Protein AF-A0A0L0HBD4-F1 (afdb_monomer_lite)

pLDDT: mean 85.13, std 13.77, range [54.31, 97.75]

Structure (mmCIF, N/CA/C/O backbone):
data_AF-A0A0L0HBD4-F1
#
_entry.id   AF-A0A0L0HBD4-F1
#
loop_
_atom_site.group_PDB
_atom_site.id
_atom_site.type_symbol
_atom_site.label_atom_id
_atom_site.label_alt_id
_atom_site.label_comp_id
_atom_site.label_asym_id
_atom_site.label_entity_id
_atom_site.label_seq_id
_atom_site.pdbx_PDB_ins_code
_atom_site.Cartn_x
_atom_site.Cartn_y
_atom_site.Cartn_z
_atom_site.occupancy
_atom_site.B_iso_or_equiv
_atom_site.auth_seq_id
_atom_site.auth_comp_id
_atom_site.auth_asym_id
_atom_site.auth_atom_id
_atom_site.pdbx_PDB_model_num
ATOM 1 N N . MET A 1 1 ? -0.817 7.666 -46.338 1.00 54.31 1 MET A N 1
ATOM 2 C CA . MET A 1 1 ? -0.264 6.473 -45.646 1.00 54.31 1 MET A CA 1
ATOM 3 C C . MET A 1 1 ? 1.110 6.688 -44.983 1.00 54.31 1 MET A C 1
ATOM 5 O O . MET A 1 1 ? 1.369 6.034 -43.982 1.00 54.31 1 MET A O 1
ATOM 9 N N . GLY A 1 2 ? 1.997 7.573 -45.473 1.00 57.53 2 GLY A N 1
ATOM 10 C CA . GLY A 1 2 ? 3.357 7.739 -44.909 1.00 57.53 2 GLY A CA 1
ATOM 11 C C . GLY A 1 2 ? 3.456 8.495 -43.572 1.00 57.53 2 GLY A C 1
ATOM 12 O O . GLY A 1 2 ? 4.229 8.100 -42.705 1.00 57.53 2 GLY A O 1
ATOM 13 N N . PHE A 1 3 ? 2.635 9.530 -43.365 1.00 56.84 3 PHE A N 1
ATOM 14 C CA . PHE A 1 3 ? 2.716 10.406 -42.182 1.00 56.84 3 PHE A CA 1
ATOM 15 C C . PHE A 1 3 ? 2.298 9.714 -40.870 1.00 56.84 3 PHE A C 1
ATOM 17 O O . PHE A 1 3 ? 2.922 9.898 -39.831 1.00 56.84 3 PHE A O 1
ATOM 24 N N . VAL A 1 4 ? 1.290 8.835 -40.930 1.00 59.00 4 VAL A N 1
ATOM 25 C CA . VAL A 1 4 ? 0.818 8.063 -39.767 1.00 59.00 4 VAL A CA 1
ATOM 26 C C . VAL A 1 4 ? 1.882 7.060 -39.310 1.00 59.00 4 VAL A C 1
ATOM 28 O O . VAL A 1 4 ? 2.180 6.984 -38.124 1.00 59.00 4 VAL A O 1
ATOM 31 N N . ARG A 1 5 ? 2.549 6.350 -40.235 1.00 56.44 5 ARG A N 1
ATOM 32 C CA . ARG A 1 5 ? 3.666 5.445 -39.887 1.00 56.44 5 ARG A CA 1
ATOM 33 C C . ARG A 1 5 ? 4.861 6.181 -39.269 1.00 56.44 5 ARG A C 1
ATOM 35 O O . ARG A 1 5 ? 5.558 5.588 -38.449 1.00 56.44 5 ARG A O 1
ATOM 42 N N . ALA A 1 6 ? 5.095 7.439 -39.647 1.00 60.75 6 ALA A N 1
ATOM 43 C CA . ALA A 1 6 ? 6.183 8.257 -39.109 1.00 60.75 6 ALA A CA 1
ATOM 44 C C . ALA A 1 6 ? 5.936 8.717 -37.659 1.00 60.75 6 ALA A C 1
ATOM 46 O O . ALA A 1 6 ? 6.894 8.831 -36.904 1.00 60.75 6 ALA A O 1
ATOM 47 N N . LEU A 1 7 ? 4.676 8.913 -37.255 1.00 60.81 7 LEU A N 1
ATOM 48 C CA . LEU A 1 7 ? 4.293 9.227 -35.869 1.00 60.81 7 LEU A CA 1
ATOM 49 C C . LEU A 1 7 ? 4.128 7.970 -34.998 1.00 60.81 7 LEU A C 1
ATOM 51 O O . LEU A 1 7 ? 4.468 7.980 -33.817 1.00 60.81 7 LEU A O 1
ATOM 55 N N . VAL A 1 8 ? 3.651 6.868 -35.582 1.00 61.50 8 VAL A N 1
ATOM 56 C CA . VAL A 1 8 ? 3.407 5.604 -34.865 1.00 61.50 8 VAL A CA 1
ATOM 57 C C . VAL A 1 8 ? 4.708 4.883 -34.509 1.00 61.50 8 VAL A C 1
ATOM 59 O O . VAL A 1 8 ? 4.825 4.370 -33.403 1.00 61.50 8 VAL A O 1
ATOM 62 N N . ARG A 1 9 ? 5.722 4.890 -35.382 1.00 61.34 9 ARG A N 1
ATOM 63 C CA . ARG A 1 9 ? 7.028 4.259 -35.105 1.00 61.34 9 ARG A CA 1
ATOM 64 C C . ARG A 1 9 ? 7.726 4.763 -33.830 1.00 61.34 9 ARG A C 1
ATOM 66 O O . ARG A 1 9 ? 8.159 3.924 -33.045 1.00 61.34 9 ARG A O 1
ATOM 73 N N . PRO A 1 10 ? 7.859 6.080 -33.585 1.00 63.53 10 PRO A N 1
ATOM 74 C CA . PRO A 1 10 ? 8.439 6.570 -32.338 1.00 63.53 10 PRO A CA 1
ATOM 75 C C . PRO A 1 10 ? 7.584 6.209 -31.118 1.00 63.53 10 PRO A C 1
ATOM 77 O O . PRO A 1 10 ? 8.141 5.836 -30.090 1.00 63.53 10 PRO A O 1
ATOM 80 N N . ALA A 1 11 ? 6.252 6.236 -31.234 1.00 61.44 11 ALA A N 1
ATOM 81 C CA . ALA A 1 11 ? 5.365 5.809 -30.153 1.00 61.44 11 ALA A CA 1
ATOM 82 C C . ALA A 1 11 ? 5.526 4.311 -29.835 1.00 61.44 11 ALA A C 1
ATOM 84 O O . ALA A 1 11 ? 5.736 3.951 -28.680 1.00 61.44 11 ALA A O 1
ATOM 85 N N . GLU A 1 12 ? 5.523 3.433 -30.841 1.00 62.62 12 GLU A N 1
ATOM 86 C CA . GLU A 1 12 ? 5.769 1.995 -30.664 1.00 62.62 12 GLU A CA 1
ATOM 87 C C . GLU A 1 12 ? 7.153 1.713 -30.066 1.00 62.62 12 GLU A C 1
ATOM 89 O O . GLU A 1 12 ? 7.278 0.859 -29.186 1.00 62.62 12 GLU A O 1
ATOM 94 N N . ASN A 1 13 ? 8.179 2.455 -30.490 1.00 65.38 13 ASN A N 1
ATOM 95 C CA . ASN A 1 13 ? 9.544 2.306 -29.985 1.00 65.38 13 ASN A CA 1
ATOM 96 C C . ASN A 1 13 ? 9.710 2.757 -28.527 1.00 65.38 13 ASN A C 1
ATOM 98 O O . ASN A 1 13 ? 10.659 2.326 -27.883 1.00 65.38 13 ASN A O 1
ATOM 102 N N . VAL A 1 14 ? 8.813 3.588 -27.992 1.00 67.81 14 VAL A N 1
ATOM 103 C CA . VAL A 1 14 ? 8.832 4.018 -26.581 1.00 67.81 14 VAL A CA 1
ATOM 104 C C . VAL A 1 14 ? 7.883 3.178 -25.722 1.00 67.81 14 VAL A C 1
ATOM 106 O O . VAL A 1 14 ? 8.203 2.844 -24.579 1.00 67.81 14 VAL A O 1
ATOM 109 N N . ILE A 1 15 ? 6.729 2.788 -26.268 1.00 71.69 15 ILE A N 1
ATOM 110 C CA . ILE A 1 15 ? 5.711 2.003 -25.560 1.00 71.69 15 ILE A CA 1
ATOM 111 C C . ILE A 1 15 ? 6.193 0.567 -25.343 1.00 71.69 15 ILE A C 1
ATOM 113 O O . ILE A 1 15 ? 6.142 0.074 -24.215 1.00 71.69 15 ILE A O 1
ATOM 117 N N . ARG A 1 16 ? 6.740 -0.089 -26.377 1.00 76.75 16 ARG A N 1
ATOM 118 C CA . ARG A 1 16 ? 7.164 -1.497 -26.281 1.00 76.75 16 ARG A CA 1
ATOM 119 C C . ARG A 1 16 ? 8.232 -1.729 -25.203 1.00 76.75 16 ARG A C 1
ATOM 121 O O . ARG A 1 16 ? 8.043 -2.642 -24.400 1.00 76.75 16 ARG A O 1
ATOM 128 N N . PRO A 1 17 ? 9.310 -0.925 -25.087 1.00 81.31 17 PRO A N 1
ATOM 129 C CA . PRO A 1 17 ? 10.281 -1.106 -24.008 1.00 81.31 17 PRO A CA 1
ATOM 130 C C . PRO A 1 17 ? 9.673 -0.926 -22.617 1.00 81.31 17 PRO A C 1
ATOM 132 O O . PRO A 1 17 ? 10.027 -1.660 -21.697 1.00 81.31 17 PRO A O 1
ATOM 135 N N . ARG A 1 18 ? 8.732 0.013 -22.454 1.00 82.25 18 ARG A N 1
ATOM 136 C CA . ARG A 1 18 ? 8.058 0.252 -21.173 1.00 82.25 18 ARG A CA 1
ATOM 137 C C . ARG A 1 18 ? 7.157 -0.917 -20.777 1.00 82.25 18 ARG A C 1
ATOM 139 O O . ARG A 1 18 ? 7.157 -1.318 -19.614 1.00 82.25 18 ARG A O 1
ATOM 146 N N . GLU A 1 19 ? 6.421 -1.486 -21.727 1.00 85.75 19 GLU A N 1
ATOM 147 C CA . GLU A 1 19 ? 5.600 -2.679 -21.500 1.00 85.75 19 GLU A CA 1
ATOM 148 C C . GLU A 1 19 ? 6.456 -3.897 -21.147 1.00 85.75 19 GLU A C 1
ATOM 150 O O . GLU A 1 19 ? 6.136 -4.621 -20.204 1.00 85.75 19 GLU A O 1
ATOM 155 N N . VAL A 1 20 ? 7.569 -4.097 -21.856 1.00 87.94 20 VAL A N 1
ATOM 156 C CA . VAL A 1 20 ? 8.524 -5.175 -21.569 1.00 87.94 20 VAL A CA 1
ATOM 157 C C . VAL A 1 20 ? 9.139 -4.992 -20.180 1.00 87.94 20 VAL A C 1
ATOM 159 O O . VAL A 1 20 ? 9.147 -5.936 -19.393 1.00 87.94 20 VAL A O 1
ATOM 162 N N . ALA A 1 21 ? 9.575 -3.779 -19.830 1.00 87.00 21 ALA A N 1
ATOM 163 C CA . ALA A 1 21 ? 10.116 -3.478 -18.506 1.00 87.00 21 ALA A CA 1
ATOM 164 C C . ALA A 1 21 ? 9.087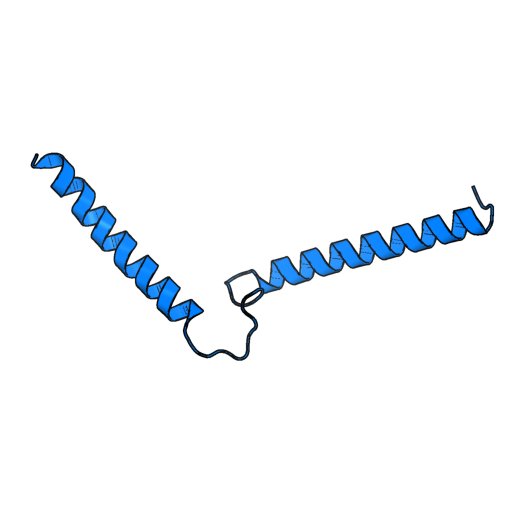 -3.720 -17.390 1.00 87.00 21 ALA A C 1
ATOM 166 O O . ALA A 1 21 ? 9.424 -4.308 -16.363 1.00 87.00 21 ALA A O 1
ATOM 167 N N . SER A 1 22 ? 7.826 -3.329 -17.605 1.00 88.12 22 SER A N 1
ATOM 168 C CA . SER A 1 22 ? 6.728 -3.596 -16.668 1.00 88.12 22 SER A CA 1
ATOM 169 C C . SER A 1 22 ? 6.501 -5.099 -16.483 1.00 88.12 22 SER A C 1
ATOM 171 O O . SER A 1 22 ? 6.454 -5.587 -15.354 1.00 88.12 22 SER A O 1
ATOM 173 N N . ARG A 1 23 ? 6.446 -5.868 -17.580 1.00 88.62 23 ARG A N 1
ATOM 174 C CA . ARG A 1 23 ? 6.301 -7.332 -17.524 1.00 88.62 23 ARG A CA 1
ATOM 175 C C . ARG A 1 23 ? 7.441 -7.979 -16.743 1.00 88.62 23 ARG A C 1
ATOM 177 O O . ARG A 1 23 ? 7.173 -8.761 -15.837 1.00 88.62 23 ARG A O 1
ATOM 184 N N . ILE A 1 24 ? 8.688 -7.606 -17.034 1.00 90.06 24 ILE A N 1
ATOM 185 C CA . ILE A 1 24 ? 9.867 -8.114 -16.318 1.00 90.06 24 ILE A CA 1
ATOM 186 C C . ILE A 1 24 ? 9.780 -7.767 -14.829 1.00 90.06 24 ILE A C 1
ATOM 188 O O . ILE A 1 24 ? 10.017 -8.626 -13.980 1.00 90.06 24 ILE A O 1
ATOM 192 N N . PHE A 1 25 ? 9.408 -6.529 -14.495 1.00 92.00 25 PHE A N 1
ATOM 193 C CA . PHE A 1 25 ? 9.284 -6.086 -13.110 1.00 92.00 25 PHE A CA 1
ATOM 194 C C . PHE A 1 25 ? 8.278 -6.927 -12.315 1.00 92.00 25 PHE A C 1
ATOM 196 O O . PHE A 1 25 ? 8.606 -7.376 -11.212 1.00 92.00 25 PHE A O 1
ATOM 203 N N . TRP A 1 26 ? 7.090 -7.172 -12.874 1.00 91.38 26 TRP A N 1
ATOM 204 C CA . TRP A 1 26 ? 6.016 -7.911 -12.205 1.00 91.38 26 TRP A CA 1
ATOM 205 C C . TRP A 1 26 ? 6.232 -9.428 -12.190 1.00 91.38 26 TRP A C 1
ATOM 207 O O . TRP A 1 26 ? 5.862 -10.079 -11.217 1.00 91.38 26 TRP A O 1
ATOM 217 N N . GLN A 1 27 ? 6.869 -9.990 -13.220 1.00 91.31 27 GLN A N 1
ATOM 218 C CA . GLN A 1 27 ? 7.137 -11.431 -13.318 1.00 91.31 27 GLN A CA 1
ATOM 219 C C . GLN A 1 27 ? 8.394 -11.871 -12.563 1.00 91.31 27 GLN A C 1
ATOM 221 O O . GLN A 1 27 ? 8.544 -13.055 -12.265 1.00 91.31 27 GLN A O 1
ATOM 226 N N . LYS A 1 28 ? 9.307 -10.946 -12.235 1.00 90.94 28 LYS A N 1
ATOM 227 C CA . LYS A 1 28 ? 10.516 -11.275 -11.472 1.00 90.94 28 LYS A CA 1
ATOM 228 C C . LYS A 1 28 ? 10.132 -11.937 -10.134 1.00 90.94 28 LYS A C 1
ATOM 230 O O . LYS A 1 28 ? 9.268 -11.399 -9.434 1.00 90.94 28 LYS A O 1
ATOM 235 N N . PRO A 1 29 ? 10.780 -13.038 -9.725 1.00 92.88 29 PRO A N 1
ATOM 236 C CA . PRO A 1 29 ? 10.577 -13.608 -8.398 1.00 92.88 29 PRO A CA 1
ATOM 237 C C . PRO A 1 29 ? 10.886 -12.568 -7.316 1.00 92.88 29 PRO A C 1
ATOM 239 O O . PRO A 1 29 ? 11.917 -11.895 -7.364 1.00 92.88 29 PRO A O 1
ATOM 242 N N . SER A 1 30 ? 9.975 -12.404 -6.363 1.00 90.94 30 SER A N 1
ATOM 243 C CA . SER A 1 30 ? 10.135 -11.497 -5.229 1.00 90.94 30 SER A CA 1
ATOM 244 C C . SER A 1 30 ? 9.414 -12.072 -4.019 1.00 90.94 30 SER A C 1
ATOM 246 O O . SER A 1 30 ? 8.373 -12.705 -4.165 1.00 90.94 30 SER A O 1
ATOM 248 N N . HIS A 1 31 ? 9.957 -11.818 -2.833 1.00 93.62 31 HIS A N 1
ATOM 249 C CA . HIS A 1 31 ? 9.289 -12.092 -1.560 1.00 93.62 31 HIS A CA 1
ATOM 250 C C . HIS A 1 31 ? 8.245 -11.016 -1.211 1.00 93.62 31 HIS A C 1
ATOM 252 O O . HIS A 1 31 ? 7.496 -11.170 -0.252 1.00 93.62 31 HIS A O 1
ATOM 258 N N . ILE A 1 32 ? 8.203 -9.915 -1.972 1.00 91.81 32 ILE A N 1
ATOM 259 C CA . ILE A 1 32 ? 7.279 -8.801 -1.761 1.00 91.81 32 ILE A CA 1
ATOM 260 C C . ILE A 1 32 ? 5.937 -9.116 -2.445 1.00 91.81 32 ILE A C 1
ATOM 262 O O . ILE A 1 32 ? 5.928 -9.339 -3.663 1.00 91.81 32 ILE A O 1
ATOM 266 N N . PRO A 1 33 ? 4.810 -9.085 -1.711 1.00 91.94 33 PRO A N 1
ATOM 267 C CA . PRO A 1 33 ? 3.477 -9.273 -2.273 1.00 91.94 33 PRO A CA 1
ATOM 268 C C . PRO A 1 33 ? 3.143 -8.257 -3.368 1.00 91.94 33 PRO A C 1
ATOM 270 O O . PRO A 1 33 ? 3.496 -7.081 -3.275 1.00 91.94 33 PRO A O 1
ATOM 273 N N . THR A 1 34 ? 2.394 -8.695 -4.382 1.00 92.06 34 THR A N 1
ATOM 274 C CA . THR A 1 34 ? 2.050 -7.895 -5.570 1.00 92.06 34 THR A CA 1
ATOM 275 C C . THR A 1 34 ? 1.442 -6.532 -5.227 1.00 92.06 34 THR A C 1
ATOM 277 O O . THR A 1 34 ? 1.789 -5.541 -5.857 1.00 92.06 34 THR A O 1
ATOM 280 N N . TYR A 1 35 ? 0.590 -6.456 -4.204 1.00 89.50 35 TYR A N 1
ATOM 281 C CA . TYR A 1 35 ? -0.163 -5.247 -3.850 1.00 89.50 35 TYR A CA 1
ATOM 282 C C . TYR A 1 35 ? 0.653 -4.159 -3.122 1.00 89.50 35 TYR A C 1
ATOM 284 O O . TYR A 1 35 ? 0.131 -3.071 -2.910 1.00 89.50 35 TYR A O 1
ATOM 292 N N . ILE A 1 36 ? 1.909 -4.424 -2.736 1.00 94.56 36 ILE A N 1
ATOM 293 C CA . ILE A 1 36 ? 2.828 -3.412 -2.166 1.00 94.56 36 ILE A CA 1
ATOM 294 C C . ILE A 1 36 ? 4.139 -3.285 -2.945 1.00 94.56 36 ILE A C 1
ATOM 296 O O . ILE A 1 36 ? 5.071 -2.606 -2.513 1.00 94.56 36 ILE A O 1
ATOM 300 N N . ARG A 1 37 ? 4.246 -3.984 -4.074 1.00 92.06 37 ARG A N 1
ATOM 301 C CA . ARG A 1 37 ? 5.505 -4.148 -4.796 1.00 92.06 37 ARG A CA 1
ATOM 302 C C . ARG A 1 37 ? 5.862 -2.938 -5.649 1.00 92.06 37 ARG A C 1
ATOM 304 O O . ARG A 1 37 ? 7.049 -2.678 -5.845 1.00 92.06 37 ARG A O 1
ATOM 311 N N . GLY A 1 38 ? 4.873 -2.234 -6.193 1.00 90.56 38 GLY A N 1
ATOM 312 C CA . GLY A 1 38 ? 5.097 -1.059 -7.019 1.00 90.56 38 GLY A CA 1
ATOM 313 C C . GLY A 1 38 ? 5.695 0.099 -6.227 1.00 90.56 38 GLY A C 1
ATOM 314 O O . GLY A 1 38 ? 5.635 0.176 -4.996 1.00 90.56 38 GLY A O 1
ATOM 315 N N . LYS A 1 39 ? 6.306 1.035 -6.954 1.00 88.88 39 LYS A N 1
ATOM 316 C CA . LYS A 1 39 ? 6.895 2.227 -6.346 1.00 88.88 39 LYS A CA 1
ATOM 317 C C . LYS A 1 39 ? 5.782 3.084 -5.735 1.00 88.88 39 LYS A C 1
ATOM 319 O O . LYS A 1 39 ? 5.019 3.705 -6.463 1.00 88.88 39 LYS A O 1
ATOM 324 N N . GLY A 1 40 ? 5.749 3.151 -4.408 1.00 91.12 40 GLY A N 1
ATOM 325 C CA . GLY A 1 40 ? 4.760 3.925 -3.653 1.00 91.12 40 GLY A CA 1
ATOM 326 C C . GLY A 1 40 ? 3.553 3.115 -3.174 1.00 91.12 40 GLY A C 1
ATOM 327 O O . GLY A 1 40 ? 2.840 3.597 -2.299 1.00 91.12 40 GLY A O 1
ATOM 328 N N . ASP A 1 41 ? 3.364 1.880 -3.646 1.00 93.44 41 ASP A N 1
ATOM 329 C CA . ASP A 1 41 ? 2.233 1.036 -3.235 1.00 93.44 41 ASP A CA 1
ATOM 330 C C . ASP A 1 41 ? 2.278 0.735 -1.733 1.00 93.44 41 ASP A C 1
ATOM 332 O O . ASP A 1 41 ? 1.257 0.792 -1.059 1.00 93.44 41 ASP A O 1
ATOM 336 N N . ALA A 1 42 ? 3.470 0.496 -1.178 1.00 93.50 42 ALA A N 1
ATOM 337 C CA . ALA A 1 42 ? 3.646 0.287 0.258 1.00 93.50 42 ALA A CA 1
ATOM 338 C C . ALA A 1 42 ? 3.201 1.500 1.099 1.00 93.50 42 ALA A C 1
ATOM 340 O O . ALA A 1 42 ? 2.613 1.327 2.166 1.00 93.50 42 ALA A O 1
ATOM 341 N N . LEU A 1 43 ? 3.449 2.724 0.613 1.00 95.62 43 LEU A N 1
ATOM 342 C CA . LEU A 1 43 ? 3.004 3.946 1.286 1.00 95.62 43 LEU A CA 1
ATOM 343 C C . LEU A 1 43 ? 1.479 4.063 1.225 1.00 95.62 43 LEU A C 1
ATOM 345 O O . LEU A 1 43 ? 0.847 4.303 2.250 1.00 95.62 43 LEU A O 1
ATOM 349 N N . TRP A 1 44 ? 0.890 3.848 0.048 1.00 96.25 44 TRP A N 1
ATOM 350 C CA . TRP A 1 44 ? -0.564 3.865 -0.115 1.00 96.25 44 TRP A CA 1
ATOM 351 C C . TRP A 1 44 ? -1.248 2.805 0.738 1.00 96.25 44 TRP A C 1
ATOM 353 O O . TRP A 1 44 ? -2.215 3.113 1.426 1.00 96.25 44 TRP A O 1
ATOM 363 N N . TYR A 1 45 ? -0.698 1.595 0.773 1.00 96.12 45 TYR A N 1
ATOM 364 C CA . TYR A 1 45 ? -1.179 0.524 1.631 1.00 96.12 45 TYR A CA 1
ATOM 365 C C . TYR A 1 45 ? -1.165 0.938 3.107 1.00 96.12 45 TYR A C 1
ATOM 367 O O . TYR A 1 45 ? -2.174 0.786 3.794 1.00 96.12 45 TYR A O 1
ATOM 375 N N . ALA A 1 46 ? -0.064 1.522 3.590 1.00 96.06 46 ALA A N 1
ATOM 376 C CA . ALA A 1 46 ? 0.032 1.997 4.969 1.00 96.06 46 ALA A CA 1
ATOM 377 C C . ALA A 1 46 ? -1.008 3.086 5.285 1.00 96.06 46 ALA A C 1
ATOM 379 O O . ALA A 1 46 ? -1.669 3.025 6.322 1.00 96.06 46 ALA A O 1
ATOM 380 N N . VAL A 1 47 ? -1.200 4.046 4.374 1.00 97.50 47 VAL A N 1
ATOM 381 C CA . VAL A 1 47 ? -2.211 5.106 4.511 1.00 97.50 47 VAL A CA 1
ATOM 382 C C . VAL A 1 47 ? -3.623 4.518 4.557 1.00 97.50 47 VAL A C 1
ATOM 384 O O . VAL A 1 47 ? -4.414 4.888 5.424 1.00 97.50 47 VAL A O 1
ATOM 387 N N . THR A 1 48 ? -3.941 3.569 3.674 1.00 96.75 48 THR A N 1
ATOM 388 C CA . THR A 1 48 ? -5.245 2.899 3.652 1.00 96.75 48 THR A CA 1
ATOM 389 C C . THR A 1 48 ? -5.502 2.128 4.944 1.00 96.75 48 THR A C 1
ATOM 391 O O . THR A 1 48 ? -6.564 2.282 5.544 1.00 96.75 48 THR A O 1
ATOM 394 N N . VAL A 1 49 ? -4.531 1.343 5.417 1.00 97.12 49 VAL A N 1
ATOM 395 C CA . VAL A 1 49 ? -4.656 0.583 6.671 1.00 97.12 49 VAL A CA 1
ATOM 396 C C . VAL A 1 49 ? -4.856 1.518 7.863 1.00 97.12 49 VAL A C 1
ATOM 398 O O . VAL A 1 49 ? -5.715 1.254 8.707 1.00 97.12 49 VAL A O 1
ATOM 401 N N . ALA A 1 50 ? -4.119 2.628 7.923 1.00 96.94 50 ALA A N 1
ATOM 402 C CA . ALA A 1 50 ? -4.285 3.625 8.974 1.00 96.94 50 ALA A CA 1
ATOM 403 C C . ALA A 1 50 ? -5.694 4.239 8.953 1.00 96.94 50 ALA A C 1
ATOM 405 O O . ALA A 1 50 ? -6.356 4.273 9.988 1.00 96.94 50 ALA A O 1
ATOM 406 N N . GLY A 1 51 ? -6.187 4.645 7.779 1.00 97.75 51 GLY A N 1
ATOM 407 C CA . GLY A 1 51 ? -7.535 5.198 7.627 1.00 97.75 51 GLY A CA 1
ATOM 408 C C . GLY A 1 51 ? -8.632 4.224 8.063 1.00 97.75 51 GLY A C 1
ATOM 409 O O . GLY A 1 51 ? -9.527 4.602 8.817 1.00 97.75 51 GLY A O 1
ATOM 410 N N . ILE A 1 52 ? -8.528 2.954 7.658 1.00 97.50 52 ILE A N 1
ATOM 411 C CA . ILE A 1 52 ? -9.472 1.901 8.064 1.00 97.50 52 ILE A CA 1
ATOM 412 C C . ILE A 1 52 ? -9.425 1.689 9.579 1.00 97.50 52 ILE A C 1
ATOM 414 O O . ILE A 1 52 ? -10.467 1.614 10.223 1.00 97.50 52 ILE A O 1
ATOM 418 N N . THR A 1 53 ? -8.227 1.620 10.161 1.00 97.62 53 THR A N 1
ATOM 419 C CA . THR A 1 53 ? -8.051 1.388 11.602 1.00 97.62 53 THR A CA 1
ATOM 420 C C . THR A 1 53 ? -8.646 2.528 12.424 1.00 97.62 53 THR A C 1
ATOM 422 O O . THR A 1 53 ? -9.354 2.276 13.397 1.00 97.62 53 THR A O 1
ATOM 425 N N . VAL A 1 54 ? -8.409 3.778 12.013 1.00 97.25 54 VAL A N 1
ATOM 426 C CA . VAL A 1 54 ? -8.999 4.955 12.663 1.00 97.25 54 VAL A CA 1
ATOM 427 C C . VAL A 1 54 ? -10.520 4.920 12.547 1.00 97.25 54 VAL A C 1
ATOM 429 O O . VAL A 1 54 ? -11.194 5.040 13.565 1.00 97.25 54 VAL A O 1
ATOM 432 N N . GLY A 1 55 ? -11.061 4.687 11.346 1.00 96.38 55 GLY A N 1
ATOM 433 C CA . GLY A 1 55 ? -12.509 4.644 11.125 1.00 96.38 55 GLY A CA 1
ATOM 434 C C . GLY A 1 55 ? -13.213 3.528 11.905 1.00 96.38 55 GLY A C 1
ATOM 435 O O . GLY A 1 55 ? -14.288 3.738 12.463 1.00 96.38 55 GLY A O 1
ATOM 436 N N . LEU A 1 56 ? -12.597 2.348 12.006 1.00 97.19 56 LEU A N 1
ATOM 437 C CA . LEU A 1 56 ? -13.111 1.263 12.844 1.00 97.19 56 LEU A CA 1
ATOM 438 C C . LEU A 1 56 ? -13.047 1.626 14.330 1.00 97.19 56 LEU A C 1
ATOM 440 O O . LEU A 1 56 ? -14.005 1.384 15.060 1.00 97.19 56 LEU A O 1
ATOM 444 N N . GLY A 1 57 ? -11.948 2.233 14.781 1.00 95.81 57 GLY A N 1
ATOM 445 C CA . GLY A 1 57 ? -11.797 2.679 16.164 1.00 95.81 57 GLY A CA 1
ATOM 446 C C . GLY A 1 57 ? -12.871 3.689 16.571 1.00 95.81 57 GLY A C 1
ATOM 447 O O . GLY A 1 57 ? -13.498 3.524 17.618 1.00 95.81 57 GLY A O 1
ATOM 448 N N . THR A 1 58 ? -13.139 4.692 15.731 1.00 95.50 58 THR A N 1
ATOM 449 C CA . THR A 1 58 ? -14.194 5.684 15.987 1.00 95.50 58 THR A CA 1
ATOM 450 C C . THR A 1 58 ? -15.577 5.042 15.991 1.00 95.50 58 THR A C 1
ATOM 452 O O . THR A 1 58 ? -16.336 5.259 16.933 1.00 95.50 58 THR A O 1
ATOM 455 N N . ALA A 1 59 ? -15.872 4.171 15.020 1.00 95.25 59 ALA A N 1
ATOM 456 C CA . ALA A 1 59 ? -17.152 3.466 14.953 1.00 95.25 59 ALA A CA 1
ATOM 457 C C . ALA A 1 59 ? -17.408 2.601 16.200 1.00 95.25 59 ALA A C 1
ATOM 459 O O . ALA A 1 59 ? -18.521 2.570 16.723 1.00 95.25 59 ALA A O 1
ATOM 460 N N . LEU A 1 60 ? -16.377 1.929 16.724 1.00 95.94 60 LEU A N 1
ATOM 461 C CA . LEU A 1 60 ? -16.485 1.140 17.954 1.00 95.94 60 LEU A CA 1
ATOM 462 C C . LEU A 1 60 ? -16.721 2.013 19.193 1.00 95.94 60 LEU A C 1
ATOM 464 O O . LEU A 1 60 ? -17.478 1.620 20.083 1.00 95.94 60 LEU A O 1
ATOM 468 N N . ILE A 1 61 ? -16.093 3.191 19.270 1.00 94.44 61 ILE A N 1
ATOM 469 C CA . ILE A 1 61 ? -16.315 4.142 20.368 1.00 94.44 61 ILE A CA 1
ATOM 470 C C . ILE A 1 61 ? -17.758 4.651 20.343 1.00 94.44 61 ILE A C 1
ATOM 472 O O . ILE A 1 61 ? -18.425 4.613 21.378 1.00 94.44 61 ILE A O 1
ATOM 476 N N . GLU A 1 62 ? -18.248 5.073 19.179 1.00 93.62 62 GLU A N 1
ATOM 477 C CA . GLU A 1 62 ? -19.625 5.546 19.003 1.00 93.62 62 GLU A CA 1
ATOM 478 C C . GLU A 1 62 ? -20.642 4.446 19.324 1.00 93.62 62 GLU A C 1
ATOM 480 O O . GLU A 1 62 ? -21.568 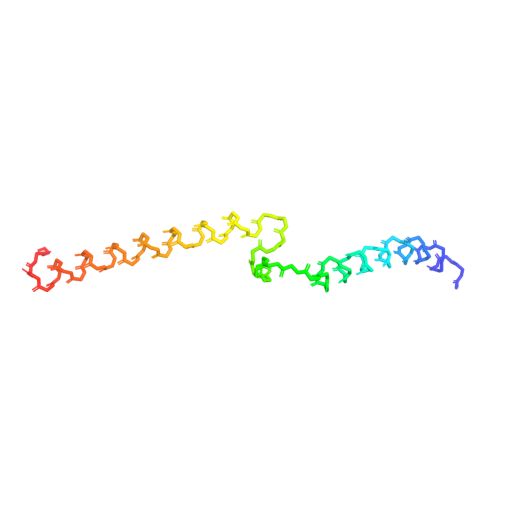4.664 20.106 1.00 93.62 62 GLU A O 1
ATOM 485 N N . ALA A 1 63 ? -20.424 3.227 18.821 1.00 93.56 63 ALA A N 1
ATO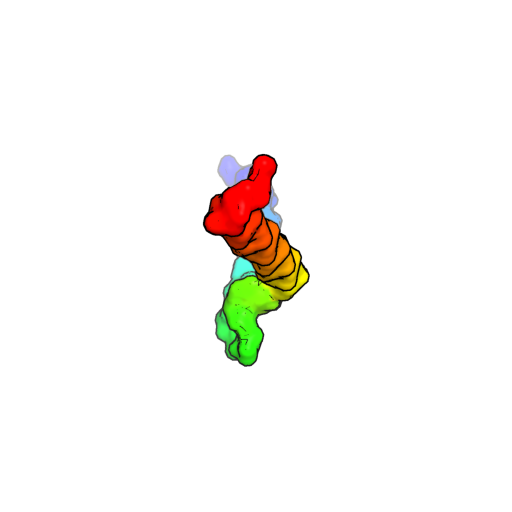M 486 C CA . ALA A 1 63 ? -21.264 2.077 19.145 1.00 93.56 63 ALA A CA 1
ATOM 487 C C . ALA A 1 63 ? -21.303 1.801 20.660 1.00 93.56 63 ALA A C 1
ATOM 489 O O . ALA A 1 63 ? -22.365 1.544 21.225 1.00 93.56 63 ALA A O 1
ATOM 490 N N . ASN A 1 64 ? -20.165 1.900 21.351 1.00 94.56 64 ASN A N 1
ATOM 491 C CA . ASN A 1 64 ? -20.091 1.713 22.801 1.00 94.56 64 ASN A CA 1
ATOM 492 C C . ASN A 1 64 ? -20.823 2.822 23.577 1.00 94.56 64 ASN A C 1
ATOM 494 O O . ASN A 1 64 ? -21.414 2.549 24.622 1.00 94.56 64 ASN A O 1
ATOM 498 N N . GLN A 1 65 ? -20.788 4.067 23.095 1.00 93.94 65 GLN A N 1
ATOM 499 C CA . GLN A 1 65 ? -21.537 5.179 23.691 1.00 93.94 65 GLN A CA 1
ATOM 500 C C . GLN A 1 65 ? -23.049 4.989 23.520 1.00 93.94 65 GLN A C 1
ATOM 502 O O . GLN A 1 65 ? -23.779 5.100 24.506 1.00 93.94 65 GLN A O 1
ATOM 507 N N . LEU A 1 66 ? -23.488 4.593 22.320 1.00 92.62 66 LEU A N 1
ATOM 508 C CA . LEU A 1 66 ? -24.876 4.237 22.015 1.00 92.62 66 LEU A CA 1
ATOM 509 C C . LEU A 1 66 ? -25.395 3.116 22.922 1.00 92.62 66 LEU A C 1
ATOM 511 O O . LEU A 1 66 ? -26.434 3.269 23.557 1.00 92.62 66 LEU A O 1
ATOM 515 N N . ILE A 1 67 ? -24.645 2.014 23.049 1.00 92.56 67 ILE A N 1
ATOM 516 C CA . ILE A 1 67 ? -25.020 0.881 23.916 1.00 92.56 67 ILE A CA 1
ATOM 517 C C . ILE A 1 67 ? -25.139 1.320 25.381 1.00 92.56 67 ILE A C 1
ATOM 519 O O . ILE A 1 67 ? -26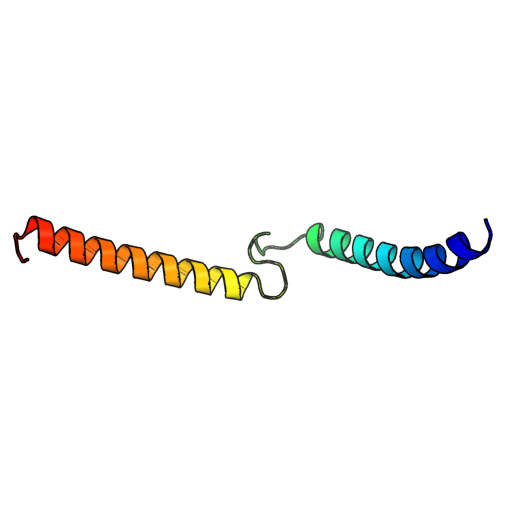.017 0.854 26.104 1.00 92.56 67 ILE A O 1
ATOM 523 N N . LYS A 1 68 ? -24.265 2.225 25.833 1.00 93.44 68 LYS A N 1
ATOM 524 C CA . LYS A 1 68 ? -24.271 2.745 27.207 1.00 93.44 68 LYS A CA 1
ATOM 525 C C . LYS A 1 68 ? -25.305 3.848 27.442 1.00 93.44 68 LYS A C 1
ATOM 527 O O . LYS A 1 68 ? -25.332 4.391 28.544 1.00 93.44 68 LYS A O 1
ATOM 532 N N . GLY A 1 69 ? -26.109 4.201 26.436 1.00 82.81 69 GLY A N 1
ATOM 533 C CA . GLY A 1 69 ? -27.092 5.280 26.524 1.00 82.81 69 GLY A CA 1
ATOM 534 C C . GLY A 1 69 ? -26.463 6.651 26.783 1.00 82.81 69 GLY A C 1
ATOM 535 O O . GLY A 1 69 ? -27.106 7.516 27.367 1.00 82.81 69 GLY A O 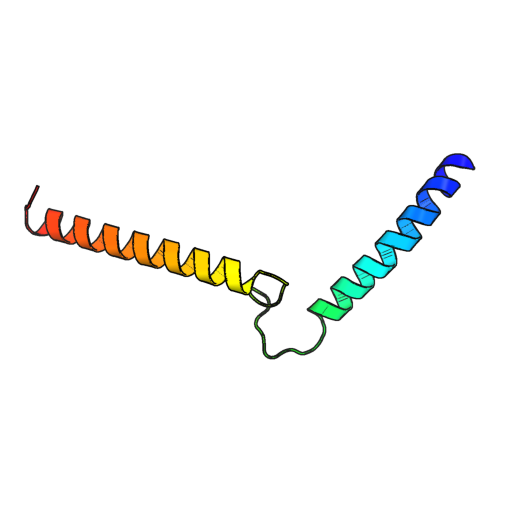1
ATOM 536 N N . LYS A 1 70 ? -25.191 6.838 26.409 1.00 73.56 70 LYS A N 1
ATOM 537 C CA . LYS A 1 70 ? -24.483 8.116 26.513 1.00 73.56 70 LYS A CA 1
ATOM 538 C C . LYS A 1 70 ? -24.619 8.844 25.179 1.00 73.56 70 LYS A C 1
ATOM 540 O O . LYS A 1 70 ? -23.724 8.748 24.344 1.00 73.56 70 LY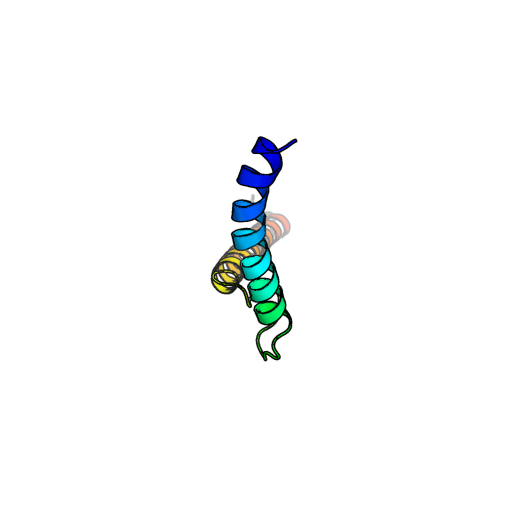S A O 1
ATOM 545 N N . GLN A 1 71 ? -25.746 9.515 24.977 1.00 59.59 71 GLN A N 1
ATOM 546 C CA . GLN A 1 71 ? -25.932 10.527 23.936 1.00 59.59 71 GLN A CA 1
ATOM 547 C C . GLN A 1 71 ? -26.499 11.792 24.562 1.00 59.59 71 GLN A C 1
ATOM 549 O O . GLN A 1 71 ? -27.361 11.653 25.458 1.00 59.59 71 GLN A O 1
#

Sequence (71 aa):
MGFVRALVRPAENVIRPREVASRIFWQKPSHIPTYIRGKGDALWYAVTVAGITVGLGTALIEANQLIKGKQ

Radius of gyration: 24.13 Å; chains: 1; bounding box: 38×24×73 Å

InterPro domains:
  IPR036539 Cytochrome c oxidase, subunit VIIa superfamily [SSF81419] (24-66)

Organism: Spizellomyces punctatus (strain DAOM BR117) (NCBI:txid645134)

Foldseek 3Di:
DPPVCVVVVVVCVVVVVVVVVVCCQQPPDDPDDPQCSDDCSVVVVVVVVVVVVVVVVVVVVVVVCVVVVND

Secondary structure (DSSP, 8-state):
-HHHHHHHHHHHHHHHHHHHHHHHHHHS--SS-HHHHSTTHHHHHHHHHHHHHHHHHHHHHHHHHHHTT--